Protein AF-A0A918UJ48-F1 (afdb_monomer_lite)

Sequence (124 aa):
MKNIPEHTLFKTPEGYFESLGTKTLARKKKKAQMVVMSRIGLAASVLLAVGLYFSNPFAEEIEQSQYVSMDAEIDQMIEQGIWSADDVLSMSEDPDAVLDELLQEQWGAYQMNDADLDLELLTY

Structure (mmCIF, N/CA/C/O backbone):
data_AF-A0A918UJ48-F1
#
_entry.id   AF-A0A918UJ48-F1
#
loop_
_atom_site.group_PDB
_atom_site.id
_atom_site.type_symbol
_atom_site.label_atom_id
_atom_site.label_alt_id
_atom_site.label_comp_id
_atom_site.label_asym_id
_atom_site.label_entity_id
_atom_site.label_seq_id
_atom_site.pdbx_PDB_ins_code
_atom_site.Cartn_x
_atom_site.Cartn_y
_atom_site.Cartn_z
_atom_site.occupancy
_atom_site.B_iso_or_equiv
_atom_site.auth_seq_id
_atom_site.auth_comp_id
_atom_site.auth_asym_id
_atom_site.auth_atom_id
_atom_site.pdbx_PDB_model_num
ATOM 1 N N . MET A 1 1 ? -54.924 -26.776 64.356 1.00 38.00 1 MET A N 1
ATOM 2 C CA . MET A 1 1 ? -54.366 -25.652 63.569 1.00 38.00 1 MET A CA 1
ATOM 3 C C . MET A 1 1 ? -52.998 -25.326 64.153 1.00 38.00 1 MET A C 1
ATOM 5 O O . MET A 1 1 ? -52.915 -25.117 65.356 1.00 38.00 1 MET A O 1
ATOM 9 N N . LYS A 1 2 ? -51.925 -25.437 63.364 1.00 45.09 2 LYS A N 1
ATOM 10 C CA . LYS A 1 2 ? -50.531 -25.323 63.828 1.00 45.09 2 LYS A CA 1
ATOM 11 C C . LYS A 1 2 ? -50.054 -23.896 63.526 1.00 45.09 2 LYS A C 1
ATOM 13 O O . LYS A 1 2 ? -50.075 -23.504 62.366 1.00 45.09 2 LYS A O 1
ATOM 18 N N . ASN A 1 3 ? -49.720 -23.124 64.562 1.00 56.94 3 ASN A N 1
ATOM 19 C CA . ASN A 1 3 ? -49.254 -21.737 64.443 1.00 56.94 3 ASN A CA 1
ATOM 20 C C . ASN A 1 3 ? -47.919 -21.697 63.684 1.00 56.94 3 ASN A C 1
ATOM 22 O O . ASN A 1 3 ? -46.945 -22.304 64.128 1.00 56.94 3 ASN A O 1
ATOM 26 N N . ILE A 1 4 ? -47.891 -21.010 62.542 1.00 64.50 4 ILE A N 1
ATOM 27 C CA . ILE A 1 4 ? -46.671 -20.749 61.775 1.00 64.50 4 ILE A CA 1
ATOM 28 C C . ILE A 1 4 ? -46.049 -19.477 62.368 1.00 64.50 4 ILE A C 1
ATOM 30 O O . ILE A 1 4 ? -46.739 -18.460 62.425 1.00 64.50 4 ILE A O 1
ATOM 34 N N . PRO A 1 5 ? -44.795 -19.505 62.846 1.00 63.75 5 PRO A N 1
ATOM 35 C CA . PRO A 1 5 ? -44.155 -18.314 63.387 1.00 63.75 5 PRO A CA 1
ATOM 36 C C . PRO A 1 5 ? -43.886 -17.310 62.258 1.00 63.75 5 PRO A C 1
ATOM 38 O O . PRO A 1 5 ? -43.176 -17.613 61.298 1.00 63.75 5 PRO A O 1
ATOM 41 N N . GLU A 1 6 ? -44.462 -16.112 62.374 1.00 63.75 6 GLU A N 1
ATOM 42 C CA . GLU A 1 6 ? -44.209 -14.975 61.485 1.00 63.75 6 GLU A CA 1
ATOM 43 C C . GLU A 1 6 ? -42.788 -14.444 61.713 1.00 63.75 6 GLU A C 1
ATOM 45 O O . GLU A 1 6 ? -42.542 -13.474 62.429 1.00 63.75 6 GLU A O 1
ATOM 50 N N . HIS A 1 7 ? -41.806 -15.117 61.122 1.00 59.16 7 HIS A N 1
ATOM 51 C CA . HIS A 1 7 ? -40.461 -14.578 61.044 1.00 59.16 7 HIS A CA 1
ATOM 52 C C . HIS A 1 7 ? -40.471 -13.404 60.060 1.00 59.16 7 HIS A C 1
ATOM 54 O O . HIS A 1 7 ? -40.753 -13.561 58.873 1.00 59.16 7 HIS A O 1
ATOM 60 N N . THR A 1 8 ? -40.160 -12.208 60.553 1.00 63.84 8 THR A N 1
ATOM 61 C CA . THR A 1 8 ? -39.972 -11.000 59.745 1.00 63.84 8 THR A CA 1
ATOM 62 C C . THR A 1 8 ? -38.686 -11.127 58.923 1.00 63.84 8 THR A C 1
ATOM 64 O O . THR A 1 8 ? -37.622 -10.643 59.297 1.00 63.84 8 THR A O 1
ATOM 67 N N . LEU A 1 9 ? -38.775 -11.816 57.782 1.00 61.78 9 LEU A N 1
ATOM 68 C CA . LEU A 1 9 ? -37.653 -12.096 56.870 1.00 61.78 9 LEU A CA 1
ATOM 69 C C . LEU A 1 9 ? -37.124 -10.851 56.128 1.00 61.78 9 LEU A C 1
ATOM 71 O O . LEU A 1 9 ? -36.129 -10.936 55.414 1.00 61.78 9 LEU A O 1
ATOM 75 N N . PHE A 1 10 ? -37.752 -9.687 56.306 1.00 65.12 10 PHE A N 1
ATOM 76 C CA . PHE A 1 10 ? -37.399 -8.444 55.621 1.00 65.12 10 PHE A CA 1
ATOM 77 C C . PHE A 1 10 ? -36.885 -7.391 56.607 1.00 65.12 10 PHE A C 1
ATOM 79 O O . PHE A 1 10 ? -37.549 -6.392 56.874 1.00 65.12 10 PHE A O 1
ATOM 86 N N . LYS A 1 11 ? -35.682 -7.597 57.153 1.00 69.06 11 LYS A N 1
ATOM 87 C CA . LYS A 1 11 ? -34.918 -6.503 57.769 1.00 69.06 11 LYS A CA 1
ATOM 88 C C . LYS A 1 11 ? -33.975 -5.914 56.732 1.00 69.06 11 LYS A C 1
ATOM 90 O O . LYS A 1 11 ? -33.063 -6.586 56.257 1.00 69.06 11 LYS A O 1
ATOM 95 N N . THR A 1 12 ? -34.200 -4.656 56.374 1.00 69.94 12 THR A N 1
ATOM 96 C CA . THR A 1 12 ? -33.259 -3.903 55.544 1.00 69.94 12 THR A CA 1
ATOM 97 C C . THR A 1 12 ? -31.956 -3.714 56.322 1.00 69.94 12 THR A C 1
ATOM 99 O O . THR A 1 12 ? -32.022 -3.304 57.484 1.00 69.94 12 THR A O 1
ATOM 102 N N . PRO A 1 13 ? -30.789 -3.997 55.722 1.00 75.06 13 PRO A N 1
ATOM 103 C CA . PRO A 1 13 ? -29.507 -3.772 56.376 1.00 75.06 13 PRO A CA 1
ATOM 104 C C . PRO A 1 13 ? -29.346 -2.304 56.779 1.00 75.06 13 PRO A C 1
ATOM 106 O O . PRO A 1 13 ? -29.747 -1.402 56.036 1.00 75.06 13 PRO A O 1
ATOM 109 N N . GLU A 1 14 ? -28.739 -2.071 57.939 1.00 77.94 14 GLU A N 1
ATOM 110 C CA . GLU A 1 14 ? -28.412 -0.727 58.414 1.00 77.94 14 GLU A CA 1
ATOM 1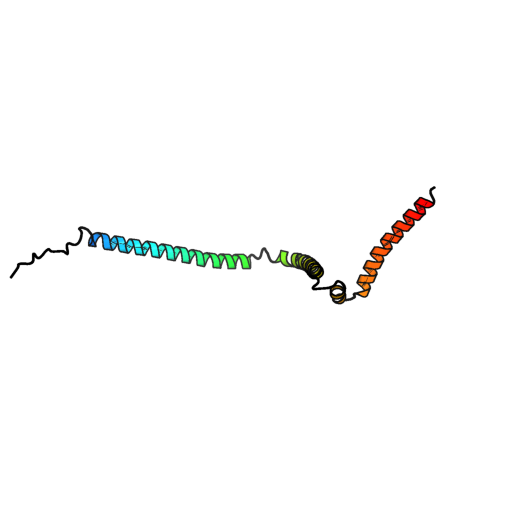11 C C . GLU A 1 14 ? -27.510 -0.011 57.391 1.00 77.94 14 GLU A C 1
ATOM 113 O O . GLU A 1 14 ? -26.598 -0.608 56.814 1.00 77.94 14 GLU A O 1
ATOM 118 N N . GLY A 1 15 ? -27.827 1.247 57.073 1.00 76.69 15 GLY A N 1
ATOM 119 C CA . GLY A 1 15 ? -27.090 2.036 56.081 1.00 76.69 15 GLY A CA 1
ATOM 120 C C . GLY A 1 15 ? -27.271 1.628 54.608 1.00 76.69 15 GLY A C 1
ATOM 121 O O . GLY A 1 15 ? -26.591 2.169 53.723 1.00 76.69 15 GLY A O 1
ATOM 122 N N . TYR A 1 16 ? -28.192 0.706 54.285 1.00 76.69 16 TYR A N 1
ATOM 123 C CA . TYR A 1 16 ? -28.445 0.290 52.897 1.00 76.69 16 TYR A CA 1
ATOM 124 C C . TYR A 1 16 ? -28.885 1.466 52.013 1.00 76.69 16 TYR A C 1
ATOM 126 O O . TYR A 1 16 ? -28.272 1.718 50.973 1.00 76.69 16 TYR A O 1
ATOM 134 N N . PHE A 1 17 ? -29.895 2.226 52.447 1.00 84.31 17 PHE A N 1
ATOM 135 C CA . PHE A 1 17 ? -30.425 3.365 51.689 1.00 84.31 17 PHE A CA 1
ATOM 136 C C . PHE A 1 17 ? -29.515 4.598 51.742 1.00 84.31 17 PHE A C 1
ATOM 138 O O . PHE A 1 17 ? -29.417 5.328 50.756 1.00 84.31 17 PHE A O 1
ATOM 145 N N . GLU A 1 18 ? -28.776 4.777 52.837 1.00 80.81 18 GLU A N 1
ATOM 146 C CA . GLU A 1 18 ? -27.811 5.870 53.017 1.00 80.81 18 GLU A CA 1
ATOM 147 C C . GLU A 1 18 ? -26.626 5.741 52.047 1.00 80.81 18 GLU A C 1
ATOM 149 O O . GLU A 1 18 ? -26.203 6.715 51.422 1.00 80.81 18 GLU A O 1
ATOM 154 N N . SER A 1 19 ? -26.127 4.516 51.835 1.00 79.00 19 SER A N 1
ATOM 155 C CA . SER A 1 19 ? -25.026 4.259 50.894 1.00 79.00 19 SER A CA 1
ATOM 156 C C . SER A 1 19 ? -25.469 4.137 49.430 1.00 79.00 19 SER A C 1
ATOM 158 O O . SER A 1 19 ? -24.632 4.124 48.524 1.00 79.00 19 SER A O 1
ATOM 160 N N . LEU A 1 20 ? -26.774 4.041 49.162 1.00 78.19 20 LEU A N 1
ATOM 161 C CA . LEU A 1 20 ? -27.296 3.769 47.822 1.00 78.19 20 LEU A CA 1
ATOM 162 C C . LEU A 1 20 ? -27.105 4.961 46.877 1.00 78.19 20 LEU A C 1
ATOM 164 O O . LEU A 1 20 ? -26.656 4.795 45.737 1.00 78.19 20 LEU A O 1
ATOM 168 N N . GLY A 1 21 ? -27.405 6.170 47.357 1.00 81.50 21 GLY A N 1
ATOM 169 C CA . GLY A 1 21 ? -27.262 7.403 46.581 1.00 81.50 21 GLY A CA 1
ATOM 170 C C . GLY A 1 21 ? -25.806 7.671 46.203 1.00 81.50 21 GLY A C 1
ATOM 171 O O . GLY A 1 21 ? -25.493 7.910 45.034 1.00 81.50 21 GLY A O 1
ATOM 172 N N . THR A 1 22 ? -24.895 7.528 47.168 1.00 80.50 22 THR A N 1
ATOM 173 C CA . THR A 1 22 ? -23.454 7.737 46.965 1.00 80.50 22 THR A CA 1
ATOM 174 C C . THR A 1 22 ? -22.861 6.693 46.015 1.00 80.50 22 THR A C 1
ATOM 176 O O . THR A 1 22 ? -22.162 7.057 45.064 1.00 80.50 22 THR A O 1
ATOM 179 N N . LYS A 1 23 ? -23.214 5.409 46.172 1.00 80.00 23 LYS A N 1
ATOM 180 C CA . LYS A 1 23 ? -22.794 4.327 45.259 1.00 80.00 23 LYS A CA 1
ATOM 181 C C . LYS A 1 23 ? -23.317 4.527 43.837 1.00 80.00 23 LYS A C 1
ATOM 183 O O . LYS A 1 23 ? -22.581 4.297 42.875 1.00 80.00 23 LYS 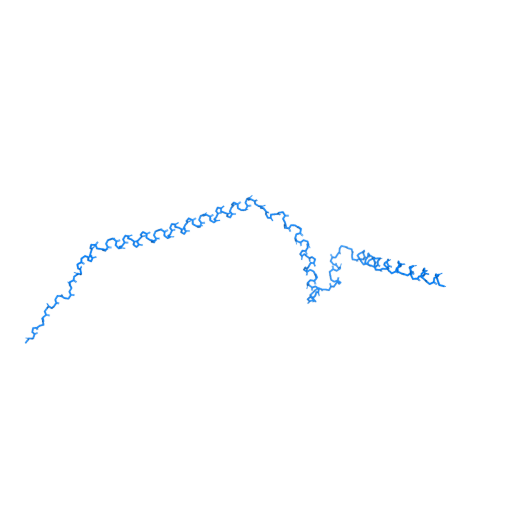A O 1
ATOM 188 N N . THR A 1 24 ? -24.562 4.972 43.683 1.00 78.94 24 THR A N 1
ATOM 189 C CA . THR A 1 24 ? -25.175 5.190 42.363 1.00 78.94 24 THR A CA 1
ATOM 190 C C . THR A 1 24 ? -24.548 6.385 41.649 1.00 78.94 24 THR A C 1
ATOM 192 O O . THR A 1 24 ? -24.208 6.294 40.465 1.00 78.94 24 THR A O 1
ATOM 195 N N . LEU A 1 25 ? -24.313 7.485 42.369 1.00 81.38 25 LEU A N 1
ATOM 196 C CA . LEU A 1 25 ? -23.664 8.675 41.824 1.00 81.38 25 LEU A CA 1
ATOM 197 C C . LEU A 1 25 ? -22.210 8.393 41.415 1.00 81.38 25 LEU A C 1
ATOM 199 O O . LEU A 1 25 ? -21.792 8.784 40.324 1.00 81.38 25 LEU A O 1
ATOM 203 N N . ALA A 1 26 ? -21.457 7.656 42.237 1.00 80.12 26 ALA A N 1
ATOM 204 C CA . ALA A 1 26 ? -20.080 7.266 41.929 1.00 80.12 26 ALA A CA 1
ATOM 205 C C . ALA A 1 26 ? -19.986 6.408 40.654 1.00 80.12 26 ALA A C 1
ATOM 207 O O . ALA A 1 26 ? -19.113 6.636 39.814 1.00 80.12 26 ALA A O 1
ATOM 208 N N . ARG A 1 27 ? -20.917 5.463 40.455 1.00 74.06 27 ARG A N 1
ATOM 209 C CA . ARG A 1 27 ? -20.980 4.649 39.226 1.00 74.06 27 ARG A CA 1
ATOM 210 C C . ARG A 1 27 ? -21.281 5.489 37.984 1.00 74.06 27 ARG A C 1
ATOM 212 O O . ARG A 1 27 ? -20.683 5.247 36.937 1.00 74.06 27 ARG A O 1
ATOM 219 N N . LYS A 1 28 ? -22.169 6.484 38.086 1.00 72.50 28 LYS A N 1
ATOM 220 C CA . LYS A 1 28 ? -22.484 7.390 36.967 1.00 72.50 28 LYS A CA 1
ATOM 221 C C . LYS A 1 28 ? -21.298 8.288 36.600 1.00 72.50 28 LYS A C 1
ATOM 223 O O . LYS A 1 28 ? -21.001 8.421 35.416 1.00 72.50 28 LYS A O 1
ATOM 228 N N . LYS A 1 29 ? -20.577 8.830 37.589 1.00 72.50 29 LYS A N 1
ATOM 229 C CA . LYS A 1 29 ? -19.385 9.669 37.357 1.00 72.50 29 LYS A CA 1
ATOM 230 C C . LYS A 1 29 ? -18.266 8.918 36.628 1.00 72.50 29 LYS A C 1
ATOM 232 O O . LYS A 1 29 ? -17.733 9.447 35.660 1.00 72.50 29 LYS A O 1
ATOM 237 N N . LYS A 1 30 ? -17.979 7.666 37.014 1.00 70.00 30 LYS A N 1
ATOM 238 C CA . LYS A 1 30 ? -16.971 6.830 36.330 1.00 70.00 30 LYS A CA 1
ATOM 239 C C . LYS A 1 30 ? -17.314 6.579 34.859 1.00 70.00 30 LYS A C 1
ATOM 241 O O . LYS A 1 30 ? -16.452 6.710 33.998 1.00 70.00 30 LYS A O 1
ATOM 246 N N . LYS A 1 31 ? -18.583 6.270 34.559 1.00 67.12 31 LYS A N 1
ATOM 247 C CA . LYS A 1 31 ? -19.045 6.091 33.172 1.00 67.12 31 LYS A CA 1
ATOM 248 C C . LYS A 1 31 ? -18.956 7.389 32.365 1.00 67.12 31 LYS A C 1
ATOM 250 O O . LYS A 1 31 ? -18.515 7.359 31.224 1.00 67.12 31 LYS A O 1
ATOM 255 N N . ALA A 1 32 ? -19.331 8.521 32.960 1.00 66.75 32 ALA A N 1
ATOM 256 C CA . ALA A 1 32 ? -19.253 9.821 32.299 1.00 66.75 32 ALA A CA 1
ATOM 257 C C . ALA A 1 32 ? -17.805 10.223 31.975 1.00 66.75 32 ALA A C 1
ATOM 259 O O . ALA A 1 32 ? -17.535 10.650 30.858 1.00 66.75 32 ALA A O 1
ATOM 260 N N . GLN A 1 33 ? -16.866 10.025 32.906 1.00 66.25 33 GLN A N 1
ATOM 261 C CA . GLN A 1 33 ? -15.447 10.304 32.667 1.00 66.25 33 GLN A CA 1
ATOM 262 C C . GLN A 1 33 ? -14.876 9.454 31.529 1.00 66.25 33 GLN A C 1
ATOM 264 O O . GLN A 1 33 ? -14.196 9.996 30.665 1.00 66.25 33 GLN A O 1
ATOM 269 N N . MET A 1 34 ? -15.211 8.162 31.472 1.00 64.06 34 MET A N 1
ATOM 270 C CA . MET A 1 34 ? -14.752 7.273 30.399 1.00 64.06 34 MET A CA 1
ATOM 271 C C . MET A 1 34 ? -15.265 7.713 29.018 1.00 64.06 34 MET A C 1
ATOM 273 O O . MET A 1 34 ? -14.503 7.724 28.057 1.00 64.06 34 MET A O 1
ATOM 277 N N . VAL A 1 35 ? -16.528 8.148 28.933 1.00 68.94 35 VAL A N 1
ATOM 278 C CA . VAL A 1 35 ? -17.132 8.650 27.684 1.00 68.94 35 VAL A CA 1
ATOM 279 C C . VAL A 1 35 ? -16.557 10.007 27.271 1.00 68.94 35 VAL A C 1
ATOM 281 O O . VAL A 1 35 ? -16.393 10.275 26.085 1.00 68.94 35 VAL A O 1
ATOM 284 N N . VAL A 1 36 ? -16.239 10.886 28.222 1.00 69.81 36 VAL A N 1
ATOM 285 C CA . VAL A 1 36 ? -15.596 12.172 27.911 1.00 69.81 36 VAL A CA 1
ATOM 286 C C . VAL A 1 36 ? -14.166 11.947 27.416 1.00 69.81 36 VAL A C 1
ATOM 288 O O . VAL A 1 36 ? -13.786 12.525 26.403 1.00 69.81 36 VAL A O 1
ATOM 291 N N . MET A 1 37 ? -13.406 11.049 28.051 1.00 65.56 37 MET A N 1
ATOM 292 C CA . MET A 1 37 ? -12.047 10.705 27.617 1.00 65.56 37 MET A CA 1
ATOM 293 C C . MET A 1 37 ? -12.037 10.077 26.218 1.00 65.56 37 MET A C 1
ATOM 295 O O . MET A 1 37 ? -11.213 10.452 25.388 1.00 65.56 37 MET A O 1
ATOM 299 N N . SER A 1 38 ? -12.996 9.193 25.912 1.00 61.16 38 SER A N 1
ATOM 300 C CA . SER A 1 38 ? -13.117 8.605 24.573 1.00 61.16 38 SER A CA 1
ATOM 301 C C . SER A 1 38 ? -13.518 9.634 23.510 1.00 61.16 38 SER A C 1
ATOM 303 O O . SER A 1 38 ? -13.045 9.563 22.381 1.00 61.16 38 SER A O 1
ATOM 305 N N . ARG A 1 39 ? -14.363 10.617 23.852 1.00 65.25 39 ARG A N 1
ATOM 306 C CA . ARG A 1 39 ? -14.763 11.700 22.932 1.00 65.25 39 ARG A CA 1
ATOM 307 C C . ARG A 1 39 ? -13.625 12.679 22.645 1.00 65.25 39 ARG A C 1
ATOM 309 O O . ARG A 1 39 ? -13.478 13.100 21.504 1.00 65.25 39 ARG A O 1
ATOM 316 N N . ILE A 1 40 ? -12.818 13.009 23.654 1.00 67.94 40 ILE A N 1
ATOM 317 C CA . ILE A 1 40 ? -11.635 13.866 23.486 1.00 67.94 40 ILE A CA 1
ATOM 318 C C . ILE A 1 40 ? -10.589 13.164 22.611 1.00 67.94 40 ILE A C 1
ATOM 320 O O . ILE A 1 40 ? -10.044 13.792 21.708 1.00 67.94 40 ILE A O 1
ATOM 324 N N . GLY A 1 41 ? -10.368 11.858 22.812 1.00 65.75 41 GLY A N 1
ATOM 325 C CA . GLY A 1 41 ? -9.467 11.070 21.965 1.00 65.75 41 GLY A CA 1
ATOM 326 C C . GLY A 1 41 ? -9.888 11.041 20.490 1.00 65.75 41 GLY A C 1
ATOM 327 O O . GLY A 1 41 ? -9.044 11.194 19.613 1.00 65.75 41 GLY A O 1
ATOM 328 N N . LEU A 1 42 ? -11.192 10.918 20.216 1.00 64.75 42 LEU A N 1
ATOM 329 C CA . LEU A 1 42 ? -11.729 10.893 18.849 1.00 64.75 42 LEU A CA 1
ATOM 330 C C . LEU A 1 42 ? -11.649 12.274 18.169 1.00 64.75 42 LEU A C 1
ATOM 332 O O . LEU A 1 42 ? -11.312 12.367 16.996 1.00 64.75 42 LEU A O 1
ATOM 336 N N . ALA A 1 43 ? -11.899 13.366 18.895 1.00 68.50 43 ALA A N 1
ATOM 337 C CA . ALA A 1 43 ? -11.758 14.713 18.333 1.00 68.50 43 ALA A CA 1
ATOM 338 C C . ALA A 1 43 ? -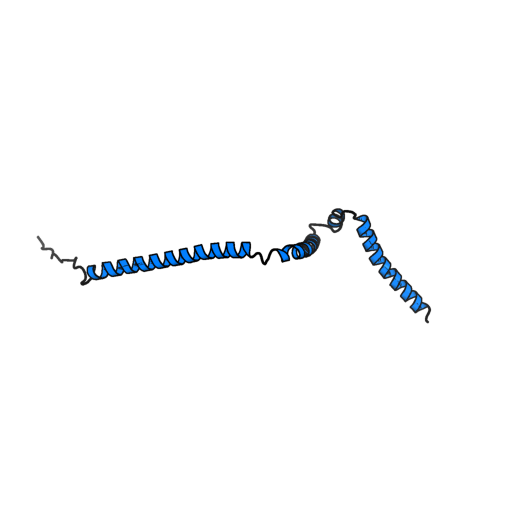10.290 15.078 18.036 1.00 68.50 43 ALA A C 1
ATOM 340 O O . ALA A 1 43 ? -10.000 15.715 17.024 1.00 68.50 43 ALA A O 1
ATOM 341 N N . ALA A 1 44 ? -9.358 14.649 18.893 1.00 72.31 44 ALA A N 1
ATOM 342 C CA . ALA A 1 44 ? -7.934 14.912 18.713 1.00 72.31 44 ALA A CA 1
ATOM 343 C C . ALA A 1 44 ? -7.347 14.190 17.487 1.00 72.31 44 ALA A C 1
ATOM 345 O O . ALA A 1 44 ? -6.519 14.773 16.790 1.00 72.31 44 ALA A O 1
ATOM 346 N N . SER A 1 45 ? -7.792 12.964 17.181 1.00 74.31 45 SER A N 1
ATOM 347 C CA . SER A 1 45 ? -7.294 12.216 16.018 1.00 74.31 45 SER A CA 1
ATOM 348 C C . SER A 1 45 ? -7.702 12.847 14.685 1.00 74.31 45 SER A C 1
ATOM 350 O O . SER A 1 45 ? -6.901 12.867 13.755 1.00 74.31 45 SER A O 1
ATOM 352 N N . VAL A 1 46 ? -8.907 13.422 14.601 1.00 78.38 46 VAL A N 1
ATOM 353 C CA . VAL A 1 46 ? -9.373 14.132 13.398 1.00 78.38 46 VAL A CA 1
ATOM 354 C C . VAL A 1 46 ? -8.541 15.392 13.152 1.00 78.38 46 VAL A C 1
ATOM 356 O O . VAL A 1 46 ? -8.123 15.636 12.024 1.00 78.38 46 VAL A O 1
ATOM 359 N N . LEU A 1 47 ? -8.238 16.164 14.200 1.00 79.56 47 LEU A N 1
ATOM 360 C CA . LEU A 1 47 ? -7.387 17.354 14.078 1.00 79.56 47 LEU A CA 1
ATOM 361 C C . LEU A 1 47 ? -5.943 16.999 13.701 1.00 79.56 47 LEU A C 1
ATOM 363 O O . LEU A 1 47 ? -5.338 17.712 12.905 1.00 79.56 47 LEU A O 1
ATOM 367 N N . LEU A 1 48 ? -5.411 15.887 14.218 1.00 79.75 48 LEU A N 1
ATOM 368 C CA . LEU A 1 48 ? -4.091 15.380 13.834 1.00 79.75 48 LEU A CA 1
ATOM 369 C C . LEU A 1 48 ? -4.054 14.943 12.365 1.00 79.75 48 LEU A C 1
ATOM 371 O O . LEU A 1 48 ? -3.121 15.299 11.656 1.00 79.75 48 LEU A O 1
ATOM 375 N N . ALA A 1 49 ? -5.078 14.227 11.893 1.00 76.81 49 ALA A N 1
ATOM 376 C CA . ALA A 1 49 ? -5.170 13.793 10.500 1.00 76.81 49 ALA A CA 1
ATOM 377 C C . ALA A 1 49 ? -5.264 14.983 9.531 1.00 76.81 49 ALA A C 1
ATOM 379 O O . ALA A 1 49 ? -4.562 15.012 8.525 1.00 76.81 49 ALA A O 1
ATOM 380 N N . VAL A 1 50 ? -6.072 15.996 9.859 1.00 81.19 50 VAL A N 1
ATOM 381 C CA . VAL A 1 50 ? -6.172 17.230 9.063 1.00 81.19 50 VAL A CA 1
ATOM 382 C C . VAL A 1 50 ? -4.856 18.013 9.104 1.00 81.19 50 VAL A C 1
ATOM 384 O O . VAL A 1 50 ? -4.381 18.461 8.066 1.00 81.19 50 VAL A O 1
ATOM 387 N N . GLY A 1 51 ? -4.227 18.139 10.276 1.00 80.19 51 GLY A N 1
ATOM 388 C CA . GLY A 1 51 ? -2.928 18.800 10.414 1.00 80.19 51 GLY A CA 1
ATOM 389 C C . GLY A 1 51 ? -1.820 18.119 9.604 1.00 80.19 51 GLY A C 1
ATOM 390 O O . GLY A 1 51 ? -1.067 18.800 8.914 1.00 80.19 51 GLY A O 1
ATOM 391 N N . LEU A 1 52 ? -1.755 16.785 9.627 1.00 74.69 52 LEU A N 1
ATOM 392 C CA . LEU A 1 52 ? -0.799 16.005 8.835 1.00 74.69 52 LEU A CA 1
ATOM 393 C C . LEU A 1 52 ? -1.074 16.106 7.330 1.00 74.69 52 LEU A C 1
ATOM 395 O O . LEU A 1 52 ? -0.129 16.237 6.558 1.00 74.69 52 LEU A O 1
ATOM 399 N N . TYR A 1 53 ? -2.346 16.118 6.920 1.00 76.00 53 TYR A N 1
ATOM 400 C CA . TYR A 1 53 ? -2.737 16.292 5.519 1.00 76.00 53 TYR A CA 1
ATOM 401 C C . TYR A 1 53 ? -2.269 17.639 4.946 1.00 76.00 53 TYR A C 1
ATOM 403 O O . TYR A 1 53 ? -1.707 17.682 3.857 1.00 76.00 53 TYR A O 1
ATOM 411 N N . PH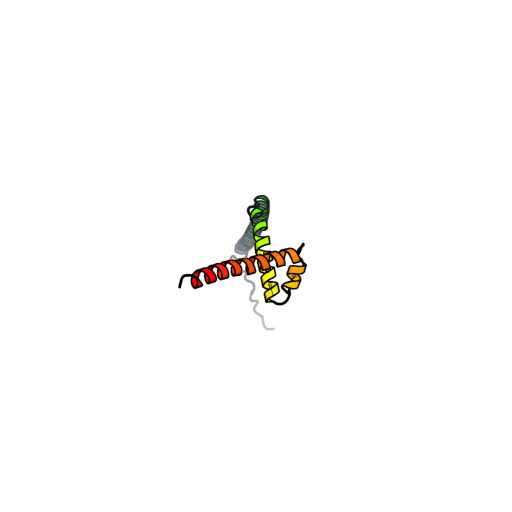E A 1 54 ? -2.438 18.736 5.693 1.00 74.31 54 PHE A N 1
ATOM 412 C CA . PHE A 1 54 ? -1.970 20.060 5.260 1.00 74.31 54 PHE A CA 1
ATOM 413 C C . PHE A 1 54 ? -0.455 20.252 5.397 1.00 74.31 54 PHE A C 1
ATOM 415 O O . PHE A 1 54 ? 0.123 21.026 4.642 1.00 74.31 54 PHE A O 1
ATOM 422 N N . SER A 1 55 ? 0.190 19.568 6.346 1.00 72.19 55 SER A N 1
ATOM 423 C CA . SER A 1 55 ? 1.644 19.643 6.537 1.00 72.19 55 SER A CA 1
ATOM 424 C C . SER A 1 55 ? 2.432 18.923 5.440 1.00 72.19 55 SER A C 1
ATOM 426 O O . SER A 1 55 ? 3.625 19.182 5.321 1.00 72.19 55 SER A O 1
ATOM 428 N N . ASN A 1 56 ? 1.790 17.993 4.725 1.00 63.84 56 ASN A N 1
ATOM 429 C CA . ASN A 1 56 ? 2.281 17.204 3.593 1.00 63.84 56 ASN A CA 1
ATOM 430 C C . ASN A 1 56 ? 3.817 17.008 3.482 1.00 63.84 56 ASN A C 1
ATOM 432 O O . ASN A 1 56 ? 4.397 17.342 2.452 1.00 63.84 56 ASN A O 1
ATOM 436 N N . PRO A 1 57 ? 4.500 16.438 4.498 1.00 60.28 57 PRO A N 1
ATOM 437 C CA . PRO A 1 57 ? 5.943 16.192 4.432 1.00 60.28 57 PRO A CA 1
ATOM 438 C C . PRO A 1 57 ? 6.312 14.946 3.601 1.00 60.28 57 PRO A C 1
ATOM 440 O O . PRO A 1 57 ? 7.483 14.604 3.524 1.00 60.28 57 PRO A O 1
ATOM 443 N N . PHE A 1 58 ? 5.327 14.239 3.031 1.00 57.19 58 PHE A N 1
ATOM 444 C CA . PHE A 1 58 ? 5.506 12.948 2.346 1.00 57.19 58 PHE A CA 1
ATOM 445 C C . PHE A 1 58 ? 5.174 13.002 0.845 1.00 57.19 58 PHE A C 1
ATOM 447 O O . PHE A 1 58 ? 5.309 12.005 0.148 1.00 57.19 58 PHE A O 1
ATOM 454 N N . ALA A 1 59 ? 4.720 14.147 0.324 1.00 57.84 59 ALA A N 1
ATOM 455 C CA . ALA A 1 59 ? 4.347 14.256 -1.087 1.00 57.84 59 ALA A CA 1
ATOM 456 C C . ALA A 1 59 ? 5.547 14.313 -2.046 1.00 57.84 59 ALA A C 1
ATOM 458 O O . ALA A 1 59 ? 5.369 14.041 -3.227 1.00 57.84 59 ALA A O 1
ATOM 459 N N . GLU A 1 60 ? 6.753 14.631 -1.564 1.00 55.28 60 GLU A N 1
ATOM 460 C CA . GLU A 1 60 ? 7.932 14.795 -2.429 1.00 55.28 60 GLU A CA 1
ATOM 461 C C . GLU A 1 60 ? 8.761 13.507 -2.630 1.00 55.28 60 GLU A C 1
ATOM 463 O O . GLU A 1 60 ? 9.560 13.451 -3.557 1.00 55.28 60 GLU A O 1
ATOM 468 N N . GLU A 1 61 ? 8.556 12.438 -1.845 1.00 54.12 61 GLU A N 1
ATOM 469 C CA . GLU A 1 61 ? 9.311 11.168 -1.991 1.00 54.12 61 GLU A CA 1
ATOM 470 C C . GLU A 1 61 ? 8.627 10.119 -2.894 1.00 54.12 61 GLU A C 1
ATOM 472 O O . GLU A 1 61 ? 9.190 9.056 -3.179 1.00 54.12 61 GLU A O 1
ATOM 477 N N . ILE A 1 62 ? 7.409 10.391 -3.368 1.00 55.31 62 ILE A N 1
ATOM 478 C CA . ILE A 1 62 ? 6.607 9.398 -4.099 1.00 55.31 62 ILE A CA 1
ATOM 479 C C . ILE A 1 62 ? 7.081 9.247 -5.553 1.00 55.31 62 ILE A C 1
ATOM 481 O O . ILE A 1 62 ? 7.081 8.138 -6.078 1.00 55.31 62 ILE A O 1
ATOM 485 N N . GLU A 1 63 ? 7.557 10.313 -6.202 1.00 53.16 63 GLU A N 1
ATOM 486 C CA . GLU A 1 63 ? 7.882 10.226 -7.633 1.00 53.16 63 GLU A CA 1
ATOM 487 C C . GLU A 1 63 ? 9.160 9.425 -7.921 1.00 53.16 63 GLU A C 1
ATOM 489 O O . GLU A 1 63 ? 9.172 8.639 -8.861 1.00 53.16 63 GLU A O 1
ATOM 494 N N . GLN A 1 64 ? 10.217 9.535 -7.106 1.00 51.25 64 GLN A N 1
ATOM 495 C CA . GLN A 1 64 ? 11.450 8.759 -7.336 1.00 51.25 64 GLN A CA 1
ATOM 496 C C . GLN A 1 64 ? 11.331 7.289 -6.915 1.00 51.25 64 GLN A C 1
ATOM 498 O O . GLN A 1 64 ? 11.952 6.425 -7.530 1.00 51.25 64 GLN A O 1
ATOM 503 N N . SER A 1 65 ? 10.524 6.985 -5.894 1.00 54.09 65 SER A N 1
ATOM 504 C CA . SER A 1 65 ? 10.305 5.601 -5.456 1.00 54.09 65 SER A CA 1
ATOM 505 C C . SER A 1 65 ? 9.442 4.804 -6.436 1.00 54.09 65 SER A C 1
ATOM 507 O O . SER A 1 65 ? 9.618 3.592 -6.541 1.00 54.09 65 SER A O 1
ATOM 509 N N . GLN A 1 66 ? 8.566 5.469 -7.196 1.00 54.66 66 GLN A N 1
ATOM 510 C CA . GLN A 1 66 ? 7.685 4.813 -8.158 1.00 54.66 66 GLN A CA 1
ATOM 511 C C . GLN A 1 66 ? 8.439 4.242 -9.371 1.00 54.66 66 GLN A C 1
ATOM 513 O O . GLN A 1 66 ? 8.181 3.103 -9.752 1.00 54.66 66 GLN A O 1
ATOM 518 N N . TYR A 1 67 ? 9.405 4.971 -9.942 1.00 57.78 67 TYR A N 1
ATOM 519 C CA . TYR A 1 67 ? 10.189 4.466 -11.083 1.00 57.78 67 TYR A CA 1
ATOM 520 C C . TYR A 1 67 ? 11.092 3.294 -10.683 1.00 57.78 67 TYR A C 1
ATOM 522 O O . TYR A 1 67 ? 11.052 2.249 -11.321 1.00 57.78 67 TYR A O 1
ATOM 530 N N . VAL A 1 68 ? 11.802 3.412 -9.554 1.00 60.53 68 VAL A N 1
ATOM 531 C CA . VAL A 1 68 ? 12.642 2.320 -9.022 1.00 60.53 68 VAL A CA 1
ATOM 532 C C . VAL A 1 68 ? 11.801 1.089 -8.653 1.00 60.53 68 VAL A C 1
ATOM 534 O O . VAL A 1 68 ? 12.284 -0.038 -8.727 1.00 60.53 68 VAL A O 1
ATOM 537 N N . SER A 1 69 ? 10.531 1.280 -8.277 1.00 69.38 69 SER A N 1
ATOM 538 C CA . SER A 1 69 ? 9.619 0.164 -8.010 1.00 69.38 69 SER A CA 1
ATOM 539 C C . SER A 1 69 ? 9.096 -0.529 -9.269 1.00 69.38 69 SER A C 1
ATOM 541 O O . SER A 1 69 ? 8.856 -1.730 -9.211 1.00 69.38 69 SER A O 1
ATOM 543 N N . MET A 1 70 ? 8.943 0.192 -10.389 1.00 76.69 70 MET A N 1
ATOM 544 C CA . MET A 1 70 ? 8.435 -0.393 -11.636 1.00 76.69 70 MET A CA 1
ATOM 545 C C . MET A 1 70 ? 9.461 -1.328 -12.271 1.00 76.69 70 MET A C 1
ATOM 547 O O . MET A 1 70 ? 9.092 -2.432 -12.654 1.00 76.69 70 MET A O 1
ATOM 551 N N . ASP A 1 71 ? 10.740 -0.947 -12.310 1.00 83.06 71 ASP A N 1
ATOM 552 C CA . ASP A 1 71 ? 11.798 -1.819 -12.844 1.00 83.06 71 ASP A CA 1
ATOM 553 C C . ASP A 1 71 ? 11.907 -3.121 -12.031 1.00 83.06 71 ASP A C 1
ATOM 555 O O . ASP A 1 71 ? 11.934 -4.218 -12.585 1.00 83.06 71 ASP A O 1
ATOM 559 N N . ALA A 1 72 ? 11.845 -3.016 -10.698 1.00 84.62 72 ALA A N 1
ATOM 560 C CA . ALA A 1 72 ? 11.851 -4.178 -9.809 1.00 84.62 72 ALA A CA 1
ATOM 561 C C . ALA A 1 72 ? 10.605 -5.073 -9.970 1.00 84.62 72 ALA A C 1
ATOM 563 O O . ALA A 1 72 ? 10.686 -6.291 -9.803 1.00 84.62 72 ALA A O 1
ATOM 564 N N . GLU A 1 73 ? 9.446 -4.485 -10.277 1.00 85.31 73 GLU A N 1
ATOM 565 C CA . GLU A 1 73 ? 8.215 -5.227 -10.561 1.00 85.31 73 GLU A CA 1
ATOM 566 C C . GLU A 1 73 ? 8.312 -5.970 -11.898 1.00 85.31 73 GLU A C 1
ATOM 568 O O . GLU A 1 73 ? 7.945 -7.143 -11.967 1.00 85.31 73 GLU A O 1
ATOM 573 N N . ILE A 1 74 ? 8.862 -5.330 -12.932 1.00 86.31 74 ILE A N 1
ATOM 574 C CA . ILE A 1 74 ? 9.098 -5.940 -14.246 1.00 86.31 74 ILE A CA 1
ATOM 575 C C . ILE A 1 74 ? 10.015 -7.161 -14.108 1.00 86.31 74 ILE A C 1
ATOM 577 O O . ILE A 1 74 ? 9.650 -8.248 -14.565 1.00 86.31 74 ILE A O 1
ATOM 581 N N . ASP A 1 75 ? 11.143 -7.021 -13.409 1.00 88.81 75 ASP A N 1
ATOM 582 C CA . ASP A 1 75 ? 12.069 -8.128 -13.143 1.00 88.81 75 ASP A CA 1
ATOM 583 C C . ASP A 1 75 ? 11.371 -9.280 -12.408 1.00 88.81 75 ASP A C 1
ATOM 585 O O . ASP A 1 75 ? 11.459 -10.446 -12.804 1.00 88.81 75 ASP A O 1
ATOM 589 N N . GLN A 1 76 ? 10.590 -8.958 -11.375 1.00 88.69 76 GLN A N 1
ATOM 590 C CA . GLN A 1 76 ? 9.828 -9.946 -10.619 1.00 88.69 76 GLN A CA 1
ATOM 591 C C . GLN A 1 76 ? 8.778 -10.671 -11.487 1.00 88.69 76 GLN A C 1
ATOM 593 O O . GLN A 1 76 ? 8.540 -11.870 -11.300 1.00 88.69 76 GLN A O 1
ATOM 598 N N . MET A 1 77 ? 8.127 -9.979 -12.425 1.00 89.56 77 MET A N 1
ATOM 599 C CA . MET A 1 77 ? 7.154 -10.579 -13.345 1.00 89.56 77 MET A CA 1
ATOM 600 C C . MET A 1 77 ? 7.816 -11.501 -14.375 1.00 89.56 77 MET A C 1
ATOM 602 O O . MET A 1 77 ? 7.233 -12.538 -14.720 1.00 89.56 77 MET A O 1
ATOM 606 N N . ILE A 1 78 ? 9.033 -11.167 -14.815 1.00 89.38 78 ILE A N 1
ATOM 607 C CA . ILE A 1 78 ? 9.858 -12.021 -15.678 1.00 89.38 78 ILE A CA 1
ATOM 608 C C . ILE A 1 78 ? 10.278 -13.291 -14.930 1.00 89.38 78 ILE A C 1
ATOM 610 O O . ILE A 1 78 ? 10.112 -14.396 -15.449 1.00 89.38 78 ILE A O 1
ATOM 614 N N . GLU A 1 79 ? 10.742 -13.172 -13.683 1.00 91.06 79 GLU A N 1
ATOM 615 C CA . GLU A 1 79 ? 11.121 -14.324 -12.851 1.00 91.06 79 GLU A CA 1
ATOM 616 C C . GLU A 1 79 ? 9.958 -15.296 -12.613 1.00 91.06 79 GLU A C 1
ATOM 618 O O . GLU A 1 79 ? 10.143 -16.515 -12.577 1.00 91.06 79 GLU A O 1
ATOM 623 N N . GLN A 1 80 ? 8.739 -14.771 -12.472 1.00 91.94 80 GLN A N 1
ATOM 624 C CA . GLN A 1 80 ? 7.526 -15.575 -12.309 1.00 91.94 80 GLN A CA 1
ATOM 625 C C . GLN A 1 80 ? 7.049 -16.225 -13.617 1.00 91.94 80 GLN A C 1
ATOM 627 O O . GLN A 1 80 ? 6.099 -17.011 -13.594 1.00 91.94 80 GLN A O 1
ATOM 632 N N . GLY A 1 81 ? 7.689 -15.913 -14.749 1.00 87.75 81 GLY A N 1
ATOM 633 C CA . GLY A 1 81 ? 7.308 -16.390 -16.077 1.00 87.75 81 GLY A CA 1
ATOM 634 C C . GLY A 1 81 ? 5.963 -15.842 -16.554 1.00 87.75 81 GLY A C 1
ATOM 635 O O . GLY A 1 81 ? 5.328 -16.454 -17.411 1.00 87.75 81 GLY A O 1
ATOM 636 N N . ILE A 1 82 ? 5.499 -14.735 -15.963 1.00 90.81 82 ILE A N 1
ATOM 637 C CA . ILE A 1 82 ? 4.242 -14.078 -16.339 1.00 90.81 82 ILE A CA 1
ATOM 638 C C . ILE A 1 82 ? 4.472 -13.216 -17.575 1.00 90.81 82 ILE A C 1
ATOM 640 O O . ILE A 1 82 ? 3.651 -13.242 -18.489 1.00 90.81 82 ILE A O 1
ATOM 644 N N . TRP A 1 83 ? 5.584 -12.483 -17.600 1.00 92.69 83 TRP A N 1
ATOM 645 C CA . TRP A 1 83 ? 6.051 -11.724 -18.756 1.00 92.69 83 TRP A CA 1
ATOM 646 C C . TRP A 1 83 ? 7.339 -12.337 -19.289 1.00 92.69 83 TRP A C 1
ATOM 648 O O . TRP A 1 83 ? 8.177 -12.810 -18.524 1.00 92.69 83 TRP A O 1
ATOM 658 N N . SER A 1 84 ? 7.499 -12.348 -20.607 1.00 89.00 84 SER A N 1
ATOM 659 C CA . SER A 1 84 ? 8.778 -12.654 -21.237 1.00 89.00 84 SER A CA 1
ATOM 660 C C . SER A 1 84 ? 9.551 -11.370 -21.543 1.00 89.00 84 SER A C 1
ATOM 662 O O . SER A 1 84 ? 8.972 -10.288 -21.631 1.00 89.00 84 SER A O 1
ATOM 664 N N . ALA A 1 85 ? 10.870 -11.485 -21.726 1.00 88.06 85 ALA A N 1
ATOM 665 C CA . ALA A 1 85 ? 11.700 -10.348 -22.132 1.00 88.06 85 ALA A CA 1
ATOM 666 C C . ALA A 1 85 ? 11.237 -9.739 -23.471 1.00 88.06 85 ALA A C 1
ATOM 668 O O . ALA A 1 85 ? 11.337 -8.532 -23.656 1.00 88.06 85 ALA A O 1
ATOM 669 N N . ASP A 1 86 ? 10.683 -10.561 -24.368 1.00 88.69 86 ASP A N 1
ATOM 670 C CA . ASP A 1 86 ? 10.108 -10.120 -25.644 1.00 88.69 86 ASP A CA 1
ATOM 671 C C . ASP A 1 86 ? 8.821 -9.301 -25.437 1.00 88.69 86 ASP A C 1
ATOM 673 O O . ASP A 1 86 ? 8.646 -8.251 -26.050 1.00 88.69 86 ASP A O 1
ATOM 677 N N . ASP A 1 87 ? 7.958 -9.715 -24.500 1.00 91.06 87 ASP A N 1
ATOM 678 C CA . ASP A 1 87 ? 6.741 -8.966 -24.163 1.00 91.06 87 ASP A CA 1
ATOM 679 C C . ASP A 1 87 ? 7.082 -7.569 -23.629 1.00 91.06 87 ASP A C 1
ATOM 681 O O . ASP A 1 87 ? 6.506 -6.581 -24.081 1.00 91.06 87 ASP A O 1
ATOM 685 N N . VAL A 1 88 ? 8.049 -7.474 -22.711 1.00 89.06 88 VAL A N 1
ATOM 686 C CA . VAL A 1 88 ? 8.507 -6.192 -22.146 1.00 89.06 88 VAL A CA 1
ATOM 687 C C . VAL A 1 88 ? 9.158 -5.324 -23.220 1.00 89.06 88 VAL A C 1
ATOM 689 O O . VAL A 1 88 ? 8.869 -4.132 -23.310 1.00 89.06 88 VAL A O 1
ATOM 692 N N . LEU A 1 89 ? 9.984 -5.922 -24.079 1.00 89.69 89 LEU A N 1
ATOM 693 C CA . LEU A 1 89 ? 10.638 -5.214 -25.173 1.00 89.69 89 LEU A CA 1
ATOM 694 C C . LEU A 1 89 ? 9.617 -4.659 -26.177 1.00 89.69 89 LEU A C 1
ATOM 696 O O . LEU A 1 89 ? 9.748 -3.520 -26.615 1.00 89.69 89 LEU A O 1
ATOM 700 N N . SER A 1 90 ? 8.553 -5.408 -26.475 1.00 89.75 90 SER A N 1
ATOM 701 C CA . SER A 1 90 ? 7.477 -4.980 -27.380 1.00 89.75 90 SER A CA 1
ATOM 702 C C . SER A 1 90 ? 6.650 -3.792 -26.865 1.00 89.75 90 SER A C 1
ATOM 704 O O . SER A 1 90 ? 5.961 -3.138 -27.648 1.00 89.75 90 SER A O 1
ATOM 706 N N . MET A 1 91 ? 6.707 -3.509 -25.558 1.00 88.00 91 MET A N 1
ATOM 707 C CA . MET A 1 91 ? 6.064 -2.345 -24.939 1.00 88.00 91 MET A CA 1
ATOM 708 C C . MET A 1 91 ? 6.897 -1.063 -25.073 1.00 88.00 91 MET A C 1
ATOM 710 O O . MET A 1 91 ? 6.375 0.021 -24.807 1.00 88.00 91 MET A O 1
ATOM 714 N N . SER A 1 92 ? 8.169 -1.177 -25.470 1.00 88.94 92 SER A N 1
ATOM 715 C CA . SER A 1 92 ? 9.044 -0.038 -25.752 1.00 88.94 92 SER A CA 1
ATOM 716 C C . SER A 1 92 ? 8.580 0.722 -26.998 1.00 88.94 92 SER A C 1
ATOM 718 O O . SER A 1 92 ? 8.021 0.141 -27.928 1.00 88.94 92 SER A O 1
ATOM 720 N N . GLU A 1 93 ? 8.833 2.031 -27.033 1.00 91.19 93 GLU A N 1
ATOM 721 C CA . GLU A 1 93 ? 8.501 2.878 -28.187 1.00 91.19 93 GLU A CA 1
ATOM 722 C C . GLU A 1 93 ? 9.279 2.474 -29.453 1.00 91.19 93 GLU A C 1
ATOM 724 O O . GLU A 1 93 ? 8.742 2.584 -30.556 1.00 91.19 93 GLU A O 1
ATOM 729 N N . ASP A 1 94 ? 10.515 1.989 -29.289 1.00 92.38 94 ASP A N 1
ATOM 730 C CA . ASP A 1 94 ? 11.390 1.527 -30.371 1.00 92.38 94 ASP A CA 1
ATOM 731 C C . ASP A 1 94 ? 12.246 0.326 -29.901 1.00 92.38 94 ASP A C 1
ATOM 733 O O . ASP A 1 94 ? 13.324 0.511 -29.328 1.00 92.38 94 ASP A O 1
ATOM 737 N N . PRO A 1 95 ? 11.761 -0.920 -30.064 1.00 90.00 95 PRO A N 1
ATOM 738 C CA . PRO A 1 95 ? 12.468 -2.114 -29.599 1.00 90.00 95 PRO A CA 1
ATOM 739 C C . PRO A 1 95 ? 13.753 -2.401 -30.389 1.00 90.00 95 PRO A C 1
ATOM 741 O O . PRO A 1 95 ? 14.708 -2.927 -29.818 1.00 90.00 95 PRO A O 1
ATOM 744 N N . ASP A 1 96 ? 13.795 -2.040 -31.676 1.00 92.19 96 ASP A N 1
ATOM 745 C CA . ASP A 1 96 ? 14.950 -2.286 -32.545 1.00 92.19 96 ASP A CA 1
ATOM 746 C C . ASP A 1 96 ? 16.140 -1.420 -32.109 1.00 92.19 96 ASP A C 1
ATOM 748 O O . ASP A 1 96 ? 17.260 -1.919 -31.996 1.00 92.19 96 ASP A O 1
ATOM 752 N N . ALA A 1 97 ? 15.892 -0.153 -31.760 1.00 93.62 97 ALA A N 1
ATOM 753 C CA . ALA A 1 97 ? 16.925 0.738 -31.234 1.00 93.62 97 ALA A CA 1
ATOM 754 C C . ALA A 1 97 ? 17.538 0.228 -29.916 1.00 93.62 97 ALA A C 1
ATOM 756 O O . ALA A 1 97 ? 18.753 0.300 -29.733 1.00 93.62 97 ALA A O 1
ATOM 757 N N . VAL A 1 98 ? 16.714 -0.323 -29.018 1.00 90.38 98 VAL A N 1
ATOM 758 C CA . VAL A 1 98 ? 17.175 -0.901 -27.741 1.00 90.38 98 VAL A CA 1
ATOM 759 C C . VAL A 1 98 ? 18.039 -2.144 -27.977 1.00 90.38 98 VAL A C 1
ATOM 761 O O . VAL A 1 98 ? 19.060 -2.330 -27.313 1.00 90.38 98 VAL A O 1
ATOM 764 N N . LEU A 1 99 ? 17.667 -2.996 -28.936 1.00 91.38 99 LEU A N 1
ATOM 765 C CA . LEU A 1 99 ? 18.463 -4.173 -29.293 1.00 91.38 99 LEU A CA 1
ATOM 766 C C . LEU A 1 99 ? 19.793 -3.793 -29.944 1.00 91.38 99 LEU A C 1
ATOM 768 O O . LEU A 1 99 ? 20.815 -4.403 -29.624 1.00 91.38 99 LEU A O 1
ATOM 772 N N . ASP A 1 100 ? 19.793 -2.791 -30.822 1.00 92.50 100 ASP A N 1
ATOM 773 C CA . ASP A 1 100 ? 21.011 -2.274 -31.446 1.00 92.50 100 ASP A CA 1
ATOM 774 C C . ASP A 1 100 ? 21.973 -1.694 -30.397 1.00 92.50 100 ASP A C 1
ATOM 776 O O . ASP A 1 100 ? 23.177 -1.953 -30.462 1.00 92.50 100 ASP A O 1
ATOM 780 N N . GLU A 1 101 ? 21.459 -0.976 -29.393 1.00 90.44 101 GLU A N 1
ATOM 781 C CA . GLU A 1 101 ? 22.249 -0.456 -28.271 1.00 90.44 101 GLU A CA 1
ATOM 782 C C . GLU A 1 101 ? 22.881 -1.586 -27.442 1.00 90.44 101 GLU A C 1
ATOM 784 O O . GLU A 1 101 ? 24.096 -1.582 -27.224 1.00 90.44 101 GLU A O 1
ATOM 789 N N . LEU A 1 102 ? 22.095 -2.597 -27.054 1.00 87.56 102 LEU A N 1
ATOM 790 C CA . LEU A 1 102 ? 22.584 -3.761 -26.301 1.00 87.56 102 LEU A CA 1
ATOM 791 C C . LEU A 1 102 ? 23.627 -4.565 -27.088 1.00 87.56 102 LEU A C 1
ATOM 793 O O . LEU A 1 102 ? 24.641 -5.003 -26.536 1.00 87.56 102 LEU A O 1
ATOM 797 N N . LEU A 1 103 ? 23.406 -4.755 -28.391 1.00 88.06 103 LEU A N 1
ATOM 798 C CA . LEU A 1 103 ? 24.370 -5.409 -29.272 1.00 88.06 103 LEU A CA 1
ATOM 799 C C . LEU A 1 103 ? 25.656 -4.592 -29.376 1.00 88.06 103 LEU A C 1
ATOM 801 O O . LEU A 1 103 ? 26.742 -5.158 -29.275 1.00 88.06 103 LEU A O 1
ATOM 805 N N . GLN A 1 104 ? 25.564 -3.275 -29.545 1.00 89.31 104 GLN A N 1
ATOM 806 C CA . GLN A 1 104 ? 26.736 -2.411 -29.602 1.00 89.31 104 GLN A CA 1
ATOM 807 C C . GLN A 1 104 ? 27.521 -2.428 -28.285 1.00 89.31 104 GLN A C 1
ATOM 809 O O . GLN A 1 104 ? 28.751 -2.479 -28.324 1.00 89.31 104 GLN A O 1
ATOM 814 N N . GLU A 1 105 ? 26.848 -2.427 -27.135 1.00 85.81 105 GLU A N 1
ATOM 815 C CA . GLU A 1 105 ? 27.485 -2.542 -25.820 1.00 85.81 105 GLU A CA 1
ATOM 816 C C . GLU A 1 105 ? 28.232 -3.876 -25.682 1.00 85.81 105 GLU A C 1
ATOM 818 O O . GLU A 1 105 ? 29.425 -3.905 -25.364 1.00 85.81 105 GLU A O 1
ATOM 823 N N . GLN A 1 106 ? 27.565 -4.984 -26.011 1.00 78.81 106 GLN A N 1
ATOM 824 C CA . GLN A 1 106 ? 28.152 -6.316 -25.929 1.00 78.81 106 GLN A CA 1
ATOM 825 C C . GLN A 1 106 ? 29.332 -6.484 -26.904 1.00 78.81 106 GLN A C 1
ATOM 827 O O . GLN A 1 106 ? 30.389 -6.986 -26.524 1.00 78.81 106 GLN A O 1
ATOM 832 N N . TRP A 1 107 ? 29.187 -6.061 -28.160 1.00 80.81 107 TRP A N 1
ATOM 833 C CA . TRP A 1 107 ? 30.207 -6.239 -29.201 1.00 80.81 107 TRP A CA 1
ATOM 834 C C . TRP A 1 107 ? 31.346 -5.224 -29.087 1.00 80.81 107 TRP A C 1
ATOM 836 O O . TRP A 1 107 ? 32.492 -5.555 -29.394 1.00 80.81 107 TRP A O 1
ATOM 846 N N . GLY A 1 108 ? 31.068 -4.018 -28.589 1.00 74.25 108 GLY A N 1
ATOM 847 C CA . GLY A 1 108 ? 32.082 -3.018 -28.264 1.00 74.25 108 GLY A CA 1
ATOM 848 C C . GLY A 1 108 ? 33.035 -3.497 -27.167 1.00 74.25 108 GLY A C 1
ATOM 849 O O . GLY A 1 108 ? 34.240 -3.259 -27.257 1.00 74.25 108 GLY A O 1
ATOM 850 N N . ALA A 1 109 ? 32.527 -4.246 -26.181 1.00 67.19 109 ALA A N 1
ATOM 851 C CA . ALA A 1 109 ? 33.351 -4.869 -25.147 1.00 67.19 109 ALA A CA 1
ATOM 852 C C . ALA A 1 109 ? 34.262 -5.985 -25.699 1.00 67.19 109 ALA A C 1
ATOM 854 O O . ALA A 1 109 ? 35.425 -6.078 -25.304 1.00 67.19 109 ALA A O 1
ATOM 855 N N . TYR A 1 110 ? 33.779 -6.803 -26.643 1.00 63.97 110 TYR A N 1
ATOM 856 C CA . TYR A 1 110 ? 34.603 -7.840 -27.282 1.00 63.97 110 TYR A CA 1
ATOM 857 C C . TYR A 1 110 ? 35.698 -7.257 -28.181 1.00 63.97 110 TYR A C 1
ATOM 859 O O . TYR A 1 110 ? 36.826 -7.738 -28.154 1.00 63.97 110 TYR A O 1
ATOM 867 N N . GLN A 1 111 ? 35.407 -6.182 -28.916 1.00 59.84 111 GLN A N 1
ATOM 868 C CA . GLN A 1 111 ? 36.367 -5.570 -29.838 1.00 59.84 111 GLN A CA 1
ATOM 869 C C . GLN A 1 111 ? 37.564 -4.915 -29.117 1.00 59.84 111 GLN A C 1
ATOM 871 O O . GLN A 1 111 ? 38.669 -4.909 -29.654 1.00 59.84 111 GLN A O 1
ATOM 876 N N . MET A 1 112 ? 37.372 -4.413 -27.889 1.00 56.81 112 MET A N 1
ATOM 877 C CA . MET A 1 112 ? 38.470 -3.960 -27.018 1.00 56.81 112 MET A CA 1
ATOM 878 C C . MET A 1 112 ? 39.324 -5.135 -26.514 1.00 56.81 112 MET A C 1
ATOM 880 O O . MET A 1 112 ? 40.546 -5.042 -26.498 1.00 56.81 112 MET A O 1
ATOM 884 N N . ASN A 1 113 ? 38.691 -6.258 -26.159 1.00 60.34 113 ASN A N 1
ATOM 885 C CA . ASN A 1 113 ? 39.381 -7.443 -25.641 1.00 60.34 113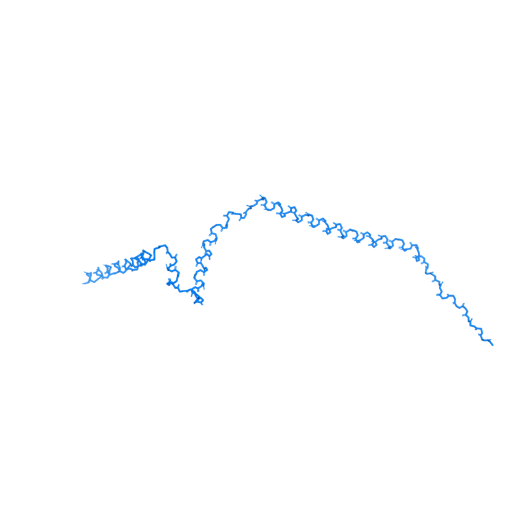 ASN A CA 1
ATOM 886 C C . ASN A 1 113 ? 40.201 -8.172 -26.725 1.00 60.34 113 ASN A C 1
ATOM 888 O O . ASN A 1 113 ? 41.316 -8.616 -26.465 1.00 60.34 113 ASN A O 1
ATOM 892 N N . ASP A 1 114 ? 39.690 -8.249 -27.957 1.00 59.41 114 ASP A N 1
ATOM 893 C CA . ASP A 1 114 ? 40.429 -8.821 -29.091 1.00 59.41 114 ASP A CA 1
ATOM 894 C C . ASP A 1 114 ? 41.630 -7.942 -29.497 1.00 59.41 114 ASP A C 1
ATOM 896 O O . ASP A 1 114 ? 42.695 -8.461 -29.825 1.00 59.41 114 ASP A O 1
ATOM 900 N N . ALA A 1 115 ? 41.503 -6.611 -29.409 1.00 59.72 115 ALA A N 1
ATOM 901 C CA . ALA A 1 115 ? 42.610 -5.686 -29.668 1.00 59.72 115 ALA A CA 1
ATOM 902 C C . ALA A 1 115 ? 43.740 -5.797 -28.624 1.00 59.72 115 ALA A C 1
ATOM 904 O O . ALA A 1 115 ? 44.915 -5.654 -28.974 1.00 59.72 115 ALA A O 1
ATOM 905 N N . ASP A 1 116 ? 43.396 -6.084 -27.366 1.00 58.03 116 ASP A N 1
ATOM 906 C CA . ASP A 1 116 ? 44.362 -6.350 -26.296 1.00 58.03 116 ASP A CA 1
ATOM 907 C C . ASP A 1 116 ? 45.031 -7.733 -26.456 1.00 58.03 116 ASP A C 1
ATOM 909 O O . ASP A 1 116 ? 46.244 -7.856 -26.265 1.00 58.03 116 ASP A O 1
ATOM 913 N N . LEU A 1 117 ? 44.284 -8.756 -26.894 1.00 58.19 117 LEU A N 1
ATOM 914 C CA . LEU A 1 117 ? 44.808 -10.099 -27.199 1.00 58.19 117 LEU A CA 1
ATOM 915 C C . LEU A 1 117 ? 45.786 -10.103 -28.388 1.00 58.19 117 LEU A C 1
ATOM 917 O O . LEU A 1 117 ? 46.826 -10.768 -28.335 1.00 58.19 117 LEU A O 1
ATOM 921 N N . ASP A 1 118 ? 45.498 -9.339 -29.444 1.00 58.38 118 ASP A N 1
ATOM 922 C CA . ASP A 1 118 ? 46.386 -9.200 -30.606 1.00 58.38 118 ASP A CA 1
ATOM 923 C C . ASP A 1 118 ? 47.689 -8.449 -30.258 1.00 58.38 118 ASP A C 1
ATOM 925 O O . ASP A 1 118 ? 48.757 -8.760 -30.798 1.00 58.38 118 ASP A O 1
ATOM 929 N N . LEU A 1 119 ? 47.638 -7.494 -29.322 1.00 58.72 119 LEU A N 1
ATOM 930 C CA . LEU A 1 119 ? 48.813 -6.800 -28.779 1.00 58.72 119 LEU A CA 1
ATOM 931 C C . LEU A 1 119 ? 49.686 -7.720 -27.910 1.00 58.72 119 LEU A C 1
ATOM 933 O O . LEU A 1 119 ? 50.916 -7.643 -27.978 1.00 58.72 119 LEU A O 1
ATOM 937 N N . GLU A 1 120 ? 49.080 -8.612 -27.125 1.00 57.66 120 GLU A N 1
ATOM 938 C CA . GLU A 1 120 ? 49.799 -9.590 -26.301 1.00 57.66 120 GLU A CA 1
ATOM 939 C C . GLU A 1 120 ? 50.530 -10.641 -27.162 1.00 57.66 120 GLU A C 1
ATOM 941 O O . GLU A 1 120 ? 51.686 -10.968 -26.893 1.00 57.66 120 GLU A O 1
ATOM 946 N N . LEU A 1 121 ? 49.933 -11.095 -28.269 1.00 58.94 121 LEU A N 1
ATOM 947 C CA . LEU A 1 121 ? 50.553 -12.060 -29.194 1.00 58.94 121 LEU A CA 1
ATOM 948 C C . LEU A 1 121 ? 51.696 -11.480 -30.045 1.00 58.94 121 LEU A C 1
ATOM 950 O O . LEU A 1 121 ? 52.564 -12.227 -30.494 1.00 58.94 121 LEU A O 1
ATOM 954 N N . LEU A 1 122 ? 51.719 -10.165 -30.269 1.00 57.72 122 LEU A N 1
ATOM 955 C CA . LEU A 1 122 ? 52.780 -9.464 -31.006 1.00 57.72 122 LEU A CA 1
ATOM 956 C C . LEU A 1 122 ? 54.008 -9.115 -30.146 1.00 57.72 122 LEU A C 1
ATOM 958 O O . LEU A 1 122 ? 55.017 -8.660 -30.688 1.00 57.72 122 LEU A O 1
ATOM 962 N N . THR A 1 123 ? 53.933 -9.299 -28.824 1.00 58.88 123 THR A N 1
ATOM 963 C CA . THR A 1 123 ? 55.006 -8.940 -27.878 1.00 58.88 123 THR A CA 1
ATOM 964 C C . THR A 1 123 ? 55.854 -10.127 -27.395 1.00 58.88 123 THR A C 1
ATOM 966 O O . THR A 1 123 ? 56.724 -9.928 -26.543 1.00 58.88 123 THR A O 1
ATOM 969 N N . TYR A 1 124 ? 55.678 -11.321 -27.982 1.00 46.47 124 TYR A N 1
ATOM 970 C CA . TYR A 1 124 ? 56.480 -12.529 -27.720 1.00 46.47 124 TYR A CA 1
ATOM 971 C C . TYR A 1 124 ? 57.334 -12.982 -28.912 1.00 46.47 124 TYR A C 1
ATOM 973 O O . TYR A 1 124 ? 56.827 -12.994 -30.055 1.00 46.47 124 TYR A O 1
#

Foldseek 3Di:
DDDDDPDPPDDDDPCPVVVPVVVVVVVVVVVVVVVVVVVVVVVVVVVVVVVCVVVVPPPVPPPVVVVVVVVVVVVVCCVVVVDPPVNVLVPDPDSPVVVVVVCCVVVVVVVVVVVVVVVVVVVD

pLDDT: mean 73.27, std 13.13, range [38.0, 93.62]

Secondary structure (DSSP, 8-state):
-PPPP------PPTTHHHHHHHHHHHHHHHHHHHHHHHHHHHHHHHHHHHHHHHH-TTSSSHHHHHHHHHHHHHHHHHHTTSS-HHHHHHTSS-HHHHHHHHHHHHHHHHHHHHHHHHHHHTT-

Radius of gyration: 42.1 Å; chains: 1; bounding box: 111×46×97 Å

Organism: NCBI:txid346377

=== Feature glossary ===
A reading guide for the features in this record.

Start from the sequence.

  · Sequence gives the chain of amino acids in standard one-letter code (A=alanine, C=cysteine, …, Y=tyrosine), read N→C. It is the only feature that is directly encoded by the gene; all structural features are derived from the folded form of this sequence.

Fold it, and you get atomic coordinates and the backbone conformation that goes with them.

  · The mmCIF table is the protein's shape written out atom by atom. For each backbone N, Cα, C, and carbonyl O, it records an (x, y, z) coordinate triple in Å plus the residue type, chain letter, and residue number.

  · Backbone dihedral angles. Every residue except chain termini has a φ (preceding-C → N → Cα → C) and a ψ (N → Cα → C → next-N). They are reported in degrees following the IUPAC sign convention. Secondary structure is essentially a statement about which (φ, ψ) basin each residue occupies.

  · DSSP 8-state secondary structure assigns each residue one of H (α-helix), G (3₁₀-helix), I (π-helix), E (extended β-strand), B (isolated β-bridge), T (hydrogen-bonded turn), S (bend), or '-' (coil). The assignment is computed from backbone hydrogen-bond geometry via the Kabsch–Sander algorithm.

  · P-SEA three-state annotation labels each residue as helix, strand, or coil based purely on the geometry of the Cα trace. It serves as a fallback when the full backbone (and thus DSSP) is unavailable.

Summarize the fold with a handful of shape descriptors and a per-residue structural alphabet.

  · Radius of gyration (Rg) is the root-mean-square distance of Cα atoms from their centroid — a single number for overall size and compactness. A globular domain of N residues has Rg ≈ 2.2·N^0.38 Å; an extended or disordered chain has a much larger Rg. The Cα contact count is the number of residue pairs whose Cα atoms are within 8 Å and are more than four positions apart in sequence — a standard proxy for tertiary packing density. The bounding box is the smallest axis-aligned box enclosing all Cα atoms.

  · Foldseek's 3Di representation compresses backbone geometry into a per-residue letter drawn from a learned twenty-state alphabet. It captures the tertiary interaction pattern around each residue — which residues are packed against it in space, regardless of where they are in sequence.

  · Accessible surface area quantifies burial. A residue with SASA near zero is packed into the hydrophobic core; one with SASA >100 Å² sits on the surface. Computed here via the Shrake–Rupley numerical algorithm with a 1.4 Å probe.

Ask how reliable the model is.

  · For AlphaFold models, the B-factor field carries pLDDT — the model's own estimate of local accuracy on a 0–100 scale. Regions with pLDDT<50 should be treated as essentially unmodeled; they often correspond to intrinsically disordered segments.

  · For experimental (PDB) structures, the B-factor (temperature factor) quantifies the positional spread of each atom in the crystal — a combination of thermal vibration and static disorder — in units of Å². High B-factors mark flexible loops or poorly resolved regions; low B-factors mark the rigid, well-ordered core.

  · PAE(i, j) answers: if I align the predicted and true structures on residue i, how far off (in Å) do I expect residue j to be? A block-diagonal PAE matrix with low values on the blocks and high values off-diagonal is the signature of a multi-domain protein with confidently predicted domains but uncertain inter-domain orientation.

Place it in context: what it resembles, what it is annotated as, and how it looks.

  · Structural nearest neighbors (via Foldseek easy-search vs the PDB). Reported per hit: target PDB id, E-value, and alignment TM-score. A TM-score above ~0.5 is the conventional threshold for 'same fold'.

  · Functional annotations link the protein to curated databases. InterPro entries identify conserved domains and families by matching the sequence against member-database signatures (Pfam, PROSITE, CDD, …). Gene Ontology (GO) terms describe molecular function, biological process, and cellular component in a controlled vocabulary. CATH places the structure in a hierarchical fold classification (Class/Architecture/Topology/Homologous-superfamily). The organism is the source species.

  · Plot images: a contact map (which residues are close in 3D, as an N×N binary image), a Ramachandran scatter (backbone torsion angles, revealing secondary-structure composition at a glance), and — for AlphaFold structures — a PAE heatmap (pairwise prediction confidence).

  · Structure images are PyMOL renders from six orthogonal camera directions. Cartoon representation draws helices as coils and strands as arrows; st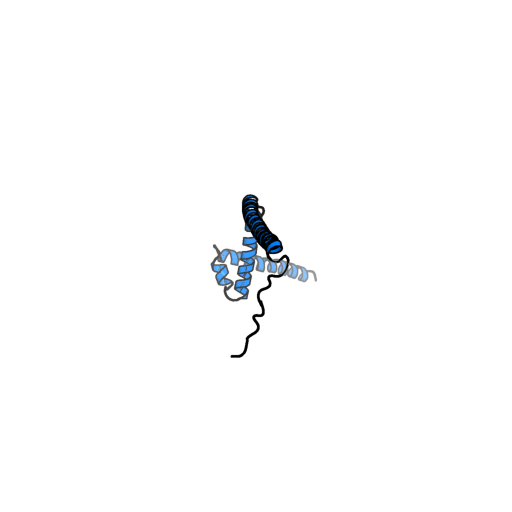icks shows the backbone as bonds; surface shows the solvent-excluded envelope. Rainbow coloring maps sequence position to hue (blue→red, N→C); chain coloring assigns a distinct color per polypeptide.